Protein AF-A0A382MYW4-F1 (afdb_monomer_lite)

Secondary structure (DSSP, 8-state):
-HHHHHHTT------S--S--TT--HHHHHHHHHHHHHH-TT------SSSSHHHHHHHHTSTT--------

Organism: NCBI:txid408172

InterPro domains:
  IPR003500 Sugar-phosphate isomerase, RpiB/LacA/LacB family [PF02502] (3-71)
  IPR036569 Sugar-phosphate isomerase, RpiB/LacA/LacB superfamily [G3DSA:3.40.1400.10] (1-72)
  IPR036569 Sugar-phosphate isomerase, RpiB/LacA/LacB superfamily [SSF89623] (3-72)

Foldseek 3Di:
DQVVVVVVVDDDDQQDPPDDDPPDDQLSSLVVQLVVCQVPVPDDDDGDDDQCPVSQVSSVVDPNDHDDGDDD

Structure (mmCIF, N/CA/C/O backbone):
data_AF-A0A382MYW4-F1
#
_entry.id   AF-A0A382MYW4-F1
#
loop_
_atom_site.group_PDB
_atom_site.id
_atom_site.type_symbol
_atom_site.label_atom_id
_atom_site.label_alt_id
_atom_site.label_comp_id
_atom_site.label_asym_id
_atom_site.label_entity_id
_atom_site.label_seq_id
_atom_site.pdbx_PDB_ins_code
_atom_site.Cartn_x
_atom_site.Cartn_y
_atom_site.Cartn_z
_atom_site.occupancy
_atom_site.B_iso_or_equiv
_atom_site.auth_seq_id
_atom_site.auth_comp_id
_atom_site.auth_asym_id
_atom_site.auth_atom_id
_atom_site.pdbx_PDB_model_num
ATOM 1 N N . MET A 1 1 ? -6.378 -9.796 -10.634 1.00 85.50 1 MET A N 1
ATOM 2 C CA . MET A 1 1 ? -6.699 -9.776 -9.186 1.00 85.50 1 MET A CA 1
ATOM 3 C C . MET A 1 1 ? -8.033 -9.103 -8.894 1.00 85.50 1 MET A C 1
ATOM 5 O O . MET A 1 1 ? -8.842 -9.715 -8.211 1.00 85.50 1 MET A O 1
ATOM 9 N N . GLY A 1 2 ? -8.282 -7.893 -9.415 1.00 89.62 2 GLY A N 1
ATOM 10 C CA . GLY A 1 2 ? -9.543 -7.178 -9.182 1.00 89.62 2 GLY A CA 1
ATOM 11 C C . GLY A 1 2 ? -10.791 -8.010 -9.490 1.00 89.62 2 GLY A C 1
ATOM 12 O O . GLY A 1 2 ? -11.672 -8.098 -8.645 1.00 89.62 2 GLY A O 1
ATOM 13 N N . ASP A 1 3 ? -10.838 -8.692 -10.637 1.00 94.38 3 ASP A N 1
ATOM 14 C CA . ASP A 1 3 ? -12.013 -9.499 -11.003 1.00 94.38 3 ASP A CA 1
ATOM 15 C C . ASP A 1 3 ? -12.198 -10.731 -10.112 1.00 94.38 3 ASP A C 1
ATOM 17 O O . ASP A 1 3 ? -13.302 -10.984 -9.656 1.00 94.38 3 ASP A O 1
ATOM 21 N N . HIS A 1 4 ? -11.113 -11.404 -9.720 1.00 96.06 4 HIS A N 1
ATOM 22 C CA . HIS A 1 4 ? -11.187 -12.515 -8.767 1.00 96.06 4 HIS A CA 1
ATOM 23 C C . HIS A 1 4 ? -11.788 -12.093 -7.413 1.00 96.06 4 HIS A C 1
ATOM 25 O O . HIS A 1 4 ? -12.592 -12.813 -6.832 1.00 96.06 4 HIS A O 1
ATOM 31 N N . LEU A 1 5 ? -11.435 -10.905 -6.911 1.00 96.44 5 LEU A N 1
ATOM 32 C CA . LEU A 1 5 ? -12.023 -10.370 -5.678 1.00 96.44 5 LEU A CA 1
ATOM 33 C C . LEU A 1 5 ? -13.507 -10.014 -5.854 1.00 96.44 5 LEU A C 1
ATOM 35 O O . LEU A 1 5 ? -14.291 -10.224 -4.928 1.00 96.44 5 LEU A O 1
ATOM 39 N N . LYS A 1 6 ? -13.898 -9.507 -7.031 1.00 96.50 6 LYS A N 1
ATOM 40 C CA . LYS A 1 6 ? -15.311 -9.260 -7.36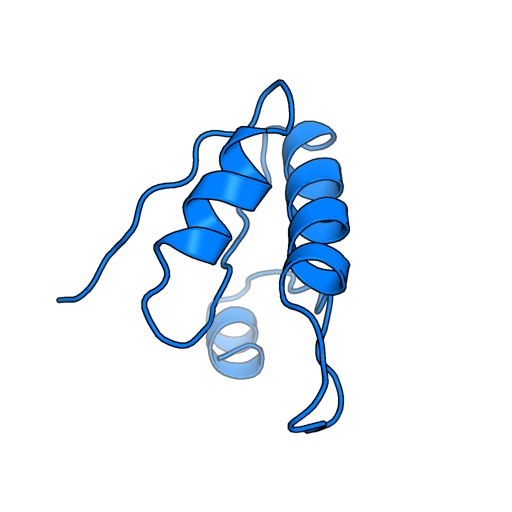0 1.00 96.50 6 LYS A CA 1
ATOM 41 C C . LYS A 1 6 ? -16.104 -10.567 -7.410 1.00 96.50 6 LYS A C 1
ATOM 43 O O . LYS A 1 6 ? -17.203 -10.606 -6.865 1.00 96.50 6 LYS A O 1
ATOM 48 N N . ASP A 1 7 ? -15.538 -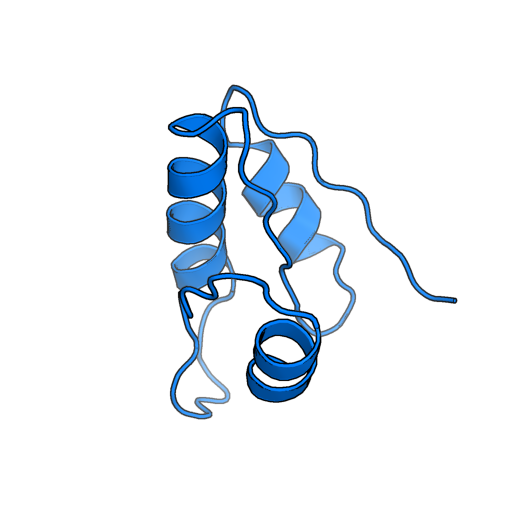11.633 -7.974 1.00 97.75 7 ASP A N 1
ATOM 49 C CA . ASP A 1 7 ? -16.167 -12.962 -8.021 1.00 97.75 7 ASP A CA 1
ATOM 50 C C . ASP A 1 7 ? -16.388 -13.548 -6.617 1.00 97.75 7 ASP A C 1
ATOM 52 O O . ASP A 1 7 ? -17.374 -14.242 -6.372 1.00 97.75 7 ASP A O 1
ATOM 56 N N . LEU A 1 8 ? -15.514 -13.214 -5.662 1.00 97.38 8 LEU A N 1
ATOM 57 C CA . LEU A 1 8 ? -15.675 -13.538 -4.238 1.00 97.38 8 LEU A CA 1
ATOM 58 C C . LEU A 1 8 ? -16.680 -12.623 -3.504 1.00 97.38 8 LEU A C 1
ATOM 60 O O . LEU A 1 8 ? -16.889 -12.777 -2.300 1.00 97.38 8 LEU A O 1
ATOM 64 N N . GLY A 1 9 ? -17.315 -11.677 -4.203 1.00 97.62 9 GLY A N 1
ATOM 65 C CA . GLY A 1 9 ? -18.339 -10.780 -3.662 1.00 97.62 9 GLY A CA 1
ATOM 66 C C . GLY A 1 9 ? -17.800 -9.509 -3.001 1.00 97.62 9 GLY A C 1
ATOM 67 O O . GLY A 1 9 ? -18.545 -8.824 -2.296 1.00 97.62 9 GLY A O 1
ATOM 68 N N . HIS A 1 10 ? -16.524 -9.167 -3.198 1.00 97.06 10 HIS A N 1
ATOM 69 C CA . HIS A 1 10 ? -15.954 -7.935 -2.654 1.00 97.06 10 HIS A CA 1
ATOM 70 C C . HIS A 1 10 ? -16.194 -6.733 -3.575 1.00 97.06 10 HIS A C 1
ATOM 72 O O . HIS A 1 10 ? -16.034 -6.808 -4.792 1.00 97.06 10 HIS A O 1
ATOM 78 N N . ALA A 1 11 ? -16.504 -5.579 -2.977 1.00 96.44 11 ALA A N 1
ATOM 79 C CA . ALA A 1 11 ? -16.418 -4.299 -3.669 1.00 96.44 11 ALA A CA 1
ATOM 80 C C . ALA A 1 11 ? -14.941 -3.909 -3.814 1.00 96.44 11 ALA A C 1
ATOM 82 O O . ALA A 1 11 ? -14.223 -3.812 -2.818 1.00 96.44 11 ALA A O 1
ATOM 83 N N . VAL A 1 12 ? -14.496 -3.697 -5.053 1.00 96.31 12 VAL A N 1
ATOM 84 C CA . VAL A 1 12 ? -13.099 -3.388 -5.379 1.00 96.31 12 VAL A CA 1
ATOM 85 C C . VAL A 1 12 ? -13.015 -1.991 -5.975 1.00 96.31 12 VAL A C 1
ATOM 87 O O . VAL A 1 12 ? -13.722 -1.679 -6.931 1.00 96.31 12 VAL A O 1
ATOM 90 N N . GLU A 1 13 ? -12.119 -1.177 -5.428 1.00 95.44 13 GLU A N 1
ATOM 91 C CA . GLU A 1 13 ? -11.733 0.119 -5.977 1.00 95.44 13 GLU A CA 1
ATOM 92 C C . GLU A 1 13 ? -10.259 0.056 -6.381 1.00 95.44 13 GLU A C 1
ATOM 94 O O . GLU A 1 13 ? -9.392 -0.170 -5.535 1.00 95.44 13 GLU A O 1
ATOM 99 N N . ASP A 1 14 ? -9.981 0.248 -7.669 1.00 95.19 14 ASP A N 1
ATOM 100 C CA . ASP A 1 14 ? -8.615 0.315 -8.181 1.00 95.19 14 ASP A CA 1
ATOM 101 C C . ASP A 1 14 ? -8.048 1.727 -7.966 1.00 95.19 14 ASP A C 1
ATOM 103 O O . ASP A 1 14 ? -8.671 2.725 -8.336 1.00 95.19 14 ASP A O 1
ATOM 107 N N . CYS A 1 15 ? -6.890 1.816 -7.315 1.00 94.94 15 CYS A N 1
ATOM 108 C CA . CYS A 1 15 ? -6.198 3.080 -7.045 1.00 94.94 15 CYS A CA 1
ATOM 109 C C . CYS A 1 15 ? -4.994 3.302 -7.974 1.00 94.94 15 CYS A C 1
ATOM 111 O O . CYS A 1 15 ? -4.248 4.259 -7.760 1.00 94.94 15 CYS A O 1
ATOM 113 N N . GLY A 1 16 ? -4.833 2.453 -8.991 1.00 93.75 16 GLY A N 1
ATOM 114 C CA . GLY A 1 16 ? -3.741 2.484 -9.951 1.00 9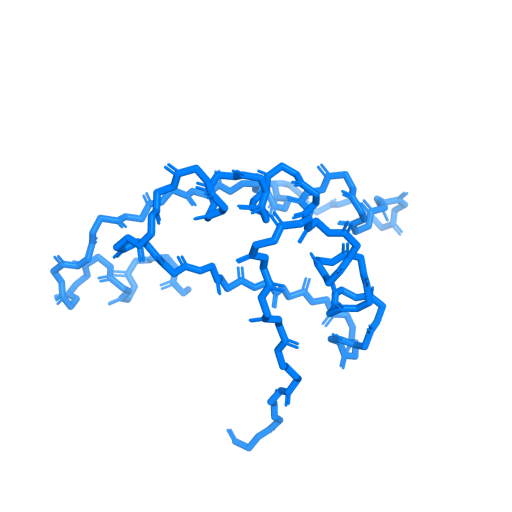3.75 16 GLY A CA 1
ATOM 115 C C . GLY A 1 16 ? -2.540 1.609 -9.556 1.00 93.75 16 GLY A C 1
ATOM 116 O O . GLY A 1 16 ? -2.515 1.010 -8.481 1.00 93.75 16 GLY A O 1
ATOM 117 N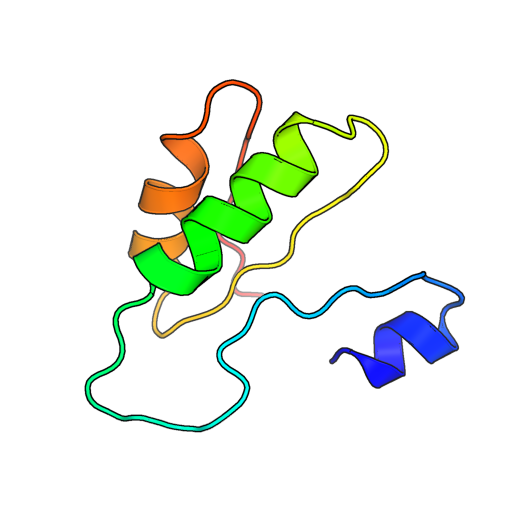 N . ALA A 1 17 ? -1.515 1.536 -10.408 1.00 94.25 17 ALA A N 1
ATOM 118 C CA . ALA A 1 17 ? -1.452 2.150 -11.741 1.00 94.25 17 ALA A CA 1
ATOM 119 C C . ALA A 1 17 ? -2.433 1.483 -12.730 1.00 94.25 17 ALA A C 1
ATOM 121 O O . ALA A 1 17 ? -2.603 0.267 -12.716 1.00 94.25 17 ALA A O 1
ATOM 122 N N . LEU A 1 18 ? -3.119 2.281 -13.560 1.00 92.94 18 LEU A N 1
ATOM 123 C CA . LEU A 1 18 ? -4.111 1.775 -14.531 1.00 92.94 18 LEU A CA 1
ATOM 124 C C . LEU A 1 18 ? -3.496 1.449 -15.896 1.00 92.94 18 LEU A C 1
ATOM 126 O O . LEU A 1 18 ? -4.090 0.732 -16.698 1.00 92.94 18 LEU A O 1
ATOM 130 N N . GLU A 1 19 ? -2.307 1.983 -16.147 1.00 93.75 19 GLU A N 1
ATOM 131 C CA . GLU A 1 19 ? -1.514 1.766 -17.345 1.00 93.75 19 GLU A CA 1
ATOM 132 C C . GLU A 1 19 ? -0.079 1.467 -16.916 1.00 93.75 19 GLU A C 1
ATOM 134 O O . GLU A 1 19 ? 0.345 1.859 -15.831 1.00 93.75 19 GLU A O 1
ATOM 139 N N . MET A 1 20 ? 0.657 0.739 -17.752 1.00 92.38 20 MET A N 1
ATOM 140 C CA . MET A 1 20 ? 2.042 0.391 -17.465 1.00 92.38 20 MET A CA 1
ATOM 141 C C . MET A 1 20 ? 2.963 1.532 -17.8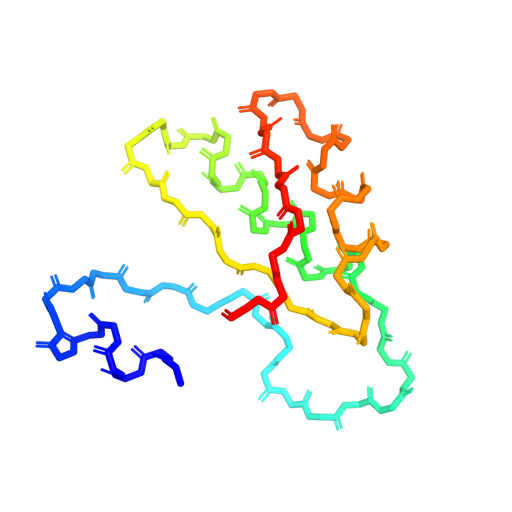96 1.00 92.38 20 MET A C 1
ATOM 143 O O . MET A 1 20 ? 3.147 1.747 -19.095 1.00 92.38 20 MET A O 1
ATOM 147 N N . ASP A 1 21 ? 3.582 2.204 -16.928 1.00 95.94 21 ASP A N 1
ATOM 148 C CA . ASP A 1 21 ? 4.638 3.188 -17.158 1.00 95.94 21 ASP A CA 1
ATOM 149 C C . ASP A 1 21 ? 5.909 2.761 -16.400 1.00 95.94 21 ASP A C 1
ATOM 151 O O . ASP A 1 21 ? 5.922 2.757 -15.173 1.00 95.94 21 ASP A O 1
ATOM 155 N N . PRO A 1 22 ? 7.000 2.389 -17.097 1.00 93.31 22 PRO A N 1
ATOM 156 C CA . PRO A 1 22 ? 8.257 1.998 -16.455 1.00 93.31 22 PRO A CA 1
ATOM 157 C C . PRO A 1 22 ? 8.908 3.081 -15.583 1.00 93.31 22 PRO A C 1
ATOM 159 O O . PRO A 1 22 ? 9.875 2.777 -14.881 1.00 93.31 22 PRO A O 1
ATOM 162 N N . LEU A 1 23 ? 8.459 4.332 -15.698 1.00 95.25 23 LEU A N 1
ATOM 163 C CA . LEU A 1 23 ? 8.959 5.476 -14.943 1.00 95.25 23 LEU A CA 1
ATOM 164 C C . LEU A 1 23 ? 7.994 5.921 -13.837 1.00 95.25 23 LEU A C 1
ATOM 166 O O . LEU A 1 23 ? 8.235 6.968 -13.237 1.00 95.25 23 LEU A O 1
ATOM 170 N N . ASP A 1 24 ? 6.916 5.175 -13.582 1.00 95.12 24 ASP A N 1
ATOM 171 C CA . ASP A 1 24 ? 5.991 5.515 -12.510 1.00 95.12 24 ASP A CA 1
ATOM 172 C C . ASP A 1 24 ? 6.581 5.304 -11.107 1.00 95.12 24 ASP A C 1
ATOM 174 O O . ASP A 1 24 ? 7.515 4.533 -10.870 1.00 95.12 24 ASP A O 1
ATOM 178 N N . ASP A 1 25 ? 6.022 6.049 -10.156 1.00 95.94 25 ASP A N 1
ATOM 179 C CA . ASP A 1 25 ? 6.467 6.074 -8.773 1.00 95.94 25 ASP A CA 1
ATOM 180 C C . ASP A 1 25 ? 5.389 5.455 -7.870 1.00 95.94 25 ASP A C 1
ATOM 182 O O . ASP A 1 25 ? 4.306 6.007 -7.666 1.00 95.94 25 ASP A O 1
ATOM 186 N N . TYR A 1 26 ? 5.700 4.316 -7.239 1.00 95.25 26 TYR A N 1
ATOM 187 C CA . TYR A 1 26 ? 4.760 3.596 -6.365 1.00 95.25 26 TYR A CA 1
ATOM 188 C C . TYR A 1 26 ? 4.075 4.446 -5.267 1.00 95.25 26 TYR A C 1
ATOM 190 O O . TYR A 1 26 ? 2.916 4.150 -4.938 1.00 95.25 26 TYR A O 1
ATOM 198 N N . PRO A 1 27 ? 4.700 5.482 -4.652 1.00 96.75 27 PRO A N 1
ATOM 199 C CA . PRO A 1 27 ? 4.025 6.290 -3.640 1.00 96.75 27 PRO A CA 1
ATOM 200 C C . PRO A 1 27 ? 2.774 7.002 -4.162 1.00 96.75 27 PRO A C 1
ATOM 202 O O . PRO A 1 27 ? 1.842 7.201 -3.373 1.00 96.75 27 PRO A O 1
ATOM 205 N N . ASP A 1 28 ? 2.722 7.334 -5.455 1.00 96.44 28 ASP A N 1
ATOM 206 C CA . ASP A 1 28 ? 1.609 8.071 -6.063 1.00 96.44 28 ASP A CA 1
ATOM 207 C C . ASP A 1 28 ? 0.307 7.270 -6.050 1.00 96.44 28 ASP A C 1
ATOM 209 O O . ASP A 1 28 ? -0.772 7.846 -5.908 1.00 96.44 28 ASP A O 1
ATOM 213 N N . PHE A 1 29 ? 0.393 5.940 -6.075 1.00 96.75 29 PHE A N 1
ATOM 214 C CA . PHE A 1 29 ? -0.765 5.043 -6.003 1.00 96.75 29 PHE A CA 1
ATOM 215 C C . PHE A 1 29 ? -1.022 4.553 -4.572 1.00 96.75 29 PHE A C 1
ATOM 217 O O . PHE A 1 29 ? -2.164 4.466 -4.101 1.00 96.75 29 PHE A O 1
ATOM 224 N N . ILE A 1 30 ? 0.051 4.295 -3.821 1.00 98.00 30 ILE A N 1
ATOM 225 C CA . ILE A 1 30 ? -0.028 3.690 -2.488 1.00 98.00 30 ILE A CA 1
ATOM 226 C C . ILE A 1 30 ? -0.523 4.671 -1.433 1.00 98.00 30 ILE A C 1
ATOM 228 O O . ILE A 1 30 ? -1.331 4.296 -0.578 1.00 98.00 30 ILE A O 1
ATOM 232 N N . ILE A 1 31 ? -0.081 5.930 -1.473 1.00 97.75 31 ILE A N 1
ATOM 233 C CA . ILE A 1 31 ? -0.499 6.932 -0.486 1.00 97.75 31 ILE A CA 1
ATOM 234 C C . ILE A 1 31 ? -2.011 7.206 -0.578 1.00 97.75 31 ILE A C 1
ATOM 236 O O . ILE A 1 31 ? -2.667 7.218 0.473 1.00 97.75 31 ILE A O 1
ATOM 240 N N . PRO A 1 32 ? -2.612 7.408 -1.769 1.00 97.25 32 PRO A N 1
ATOM 241 C CA . PRO A 1 32 ? -4.063 7.511 -1.902 1.00 97.25 32 PRO A CA 1
ATOM 242 C C . PRO A 1 32 ? -4.814 6.275 -1.397 1.00 97.25 32 PRO A C 1
ATOM 244 O O . PRO A 1 32 ? -5.764 6.437 -0.625 1.00 97.25 32 PRO A O 1
ATOM 247 N N . ALA A 1 33 ? -4.374 5.063 -1.756 1.00 97.62 33 ALA A N 1
ATOM 248 C CA . ALA A 1 33 ? -4.992 3.819 -1.290 1.00 97.62 33 ALA A CA 1
ATOM 249 C C . ALA A 1 33 ? -4.947 3.699 0.244 1.00 97.62 33 ALA A C 1
ATOM 251 O O . ALA A 1 33 ? -5.973 3.498 0.898 1.00 97.62 33 ALA A O 1
ATOM 252 N N . ALA A 1 34 ? -3.779 3.933 0.846 1.00 98.19 34 ALA A N 1
ATOM 253 C CA . ALA A 1 34 ? -3.589 3.907 2.293 1.00 98.19 34 ALA A CA 1
ATOM 254 C C . ALA A 1 34 ? -4.454 4.961 3.013 1.00 98.19 34 ALA A C 1
ATOM 256 O O . ALA A 1 34 ? -5.050 4.674 4.053 1.00 98.19 34 ALA A O 1
ATOM 257 N N . LYS A 1 35 ? -4.607 6.167 2.446 1.00 98.06 35 LYS A N 1
ATOM 258 C CA . LYS A 1 35 ? -5.517 7.198 2.984 1.00 98.06 35 LYS A CA 1
ATOM 259 C C . LYS A 1 35 ? -6.986 6.770 2.936 1.00 98.06 35 LYS A C 1
ATOM 261 O O . LYS A 1 35 ? -7.721 7.094 3.869 1.00 98.06 35 LYS A O 1
ATOM 266 N N . LYS A 1 36 ? -7.430 6.074 1.885 1.00 97.69 36 LYS A N 1
ATOM 267 C CA . LYS A 1 36 ? -8.803 5.539 1.802 1.00 97.69 36 LYS A CA 1
ATOM 268 C C . LYS A 1 36 ? -9.034 4.463 2.863 1.00 97.69 36 LYS A C 1
ATOM 270 O O . LYS A 1 36 ? -10.023 4.549 3.590 1.00 97.69 36 LYS A O 1
ATOM 275 N N . VAL A 1 37 ? -8.074 3.552 3.039 1.00 97.88 37 VAL A N 1
ATOM 276 C CA . VAL A 1 37 ? -8.114 2.532 4.101 1.00 97.88 37 VAL A CA 1
ATOM 277 C C . VAL A 1 37 ? -8.180 3.169 5.487 1.00 97.88 37 VAL A C 1
ATOM 279 O O . VAL A 1 37 ? -9.035 2.813 6.291 1.00 97.88 37 VAL A O 1
ATOM 282 N N . ALA A 1 38 ? -7.345 4.175 5.757 1.00 98.06 38 ALA A N 1
ATOM 283 C CA . ALA A 1 38 ? -7.355 4.882 7.038 1.00 98.06 38 ALA A CA 1
ATOM 284 C C . ALA A 1 38 ? -8.702 5.565 7.345 1.00 98.06 38 ALA A C 1
ATOM 286 O O . ALA A 1 38 ? -9.095 5.659 8.508 1.00 98.06 38 ALA A O 1
ATOM 287 N N . LYS A 1 39 ? -9.410 6.054 6.317 1.00 97.94 39 LYS A N 1
ATOM 288 C CA . LYS A 1 39 ? -10.720 6.712 6.459 1.00 97.94 39 LYS A CA 1
ATOM 289 C C . LYS A 1 39 ? -11.874 5.729 6.648 1.00 97.94 39 LYS A C 1
ATOM 291 O O . LYS A 1 39 ? -12.899 6.123 7.197 1.00 97.94 39 LYS A O 1
ATOM 296 N N . ASN A 1 40 ? -11.727 4.483 6.201 1.00 96.56 40 ASN A N 1
ATOM 297 C CA . ASN A 1 40 ? -12.747 3.450 6.332 1.00 96.56 40 ASN A CA 1
ATOM 298 C C . ASN A 1 40 ? -12.185 2.240 7.101 1.00 96.56 40 ASN A C 1
ATOM 300 O O . ASN A 1 40 ? -11.640 1.326 6.480 1.00 96.56 40 ASN A O 1
ATOM 304 N N . PRO A 1 41 ? -12.362 2.188 8.436 1.00 91.12 41 PRO A N 1
ATOM 305 C CA . PRO A 1 41 ? -11.819 1.123 9.284 1.00 91.12 41 PRO A CA 1
ATOM 306 C C . PRO A 1 41 ? -12.266 -0.300 8.919 1.00 91.12 41 PRO A C 1
ATOM 308 O O . PRO A 1 41 ? -11.614 -1.259 9.322 1.00 91.12 41 PRO A O 1
ATOM 311 N N . ASN A 1 42 ? -13.364 -0.444 8.169 1.00 95.19 42 ASN A N 1
ATOM 312 C CA . ASN A 1 42 ? -13.885 -1.739 7.727 1.00 95.19 42 ASN A CA 1
ATOM 313 C C . ASN A 1 42 ? -13.338 -2.172 6.356 1.00 95.19 42 ASN A C 1
ATOM 315 O O . ASN A 1 42 ? -13.667 -3.256 5.878 1.00 95.19 42 ASN A O 1
ATOM 319 N N . SER A 1 43 ? -12.528 -1.334 5.708 1.00 97.25 43 SER A N 1
ATOM 320 C CA . SER A 1 43 ? -11.902 -1.641 4.423 1.00 97.25 43 SER A CA 1
ATOM 321 C C . SER A 1 43 ? -10.522 -2.280 4.592 1.00 97.25 43 SER A C 1
ATOM 323 O O . SER A 1 43 ? -9.896 -2.212 5.652 1.00 97.25 43 SER A O 1
ATOM 325 N N . ARG A 1 44 ? -10.036 -2.911 3.522 1.00 97.25 44 ARG A N 1
ATOM 326 C CA . ARG A 1 44 ? -8.675 -3.447 3.420 1.00 97.25 44 ARG A CA 1
ATOM 327 C C . ARG A 1 44 ? -8.034 -2.925 2.142 1.00 97.25 44 ARG A C 1
ATOM 329 O O . ARG A 1 44 ? -8.729 -2.724 1.152 1.00 97.25 44 ARG A O 1
ATOM 336 N N . GLY A 1 45 ? -6.721 -2.717 2.184 1.00 97.00 45 GLY A N 1
ATOM 337 C CA . GLY A 1 45 ? -5.921 -2.330 1.026 1.00 97.00 45 GLY A CA 1
ATOM 338 C C . GLY A 1 45 ? -4.956 -3.440 0.645 1.00 97.00 45 GLY A C 1
ATOM 339 O O . GLY A 1 45 ? -4.400 -4.102 1.521 1.00 97.00 45 GLY A O 1
ATOM 340 N N . ILE A 1 46 ? -4.760 -3.616 -0.656 1.00 96.94 46 ILE A N 1
ATOM 341 C CA . ILE A 1 46 ? -3.734 -4.481 -1.233 1.00 96.94 46 ILE A CA 1
ATOM 342 C C . ILE A 1 46 ? -2.875 -3.571 -2.100 1.00 96.94 46 ILE A C 1
ATOM 344 O O . ILE A 1 46 ? -3.400 -2.839 -2.934 1.00 96.94 46 ILE A O 1
ATOM 348 N N . ILE A 1 47 ? -1.574 -3.571 -1.839 1.00 96.88 47 ILE A N 1
ATOM 349 C CA . ILE A 1 47 ? -0.584 -2.756 -2.544 1.00 96.88 47 ILE A CA 1
ATOM 350 C C . ILE A 1 47 ? 0.464 -3.695 -3.123 1.00 96.88 47 ILE A C 1
ATOM 352 O O . ILE A 1 47 ? 0.797 -4.704 -2.502 1.00 96.88 47 ILE A O 1
ATOM 356 N N . MET A 1 48 ? 0.945 -3.385 -4.320 1.00 94.88 48 MET A N 1
ATOM 357 C CA . MET A 1 48 ? 1.852 -4.244 -5.073 1.00 94.88 48 MET A CA 1
ATOM 358 C C . MET A 1 48 ? 2.963 -3.406 -5.692 1.00 94.88 48 MET A C 1
ATOM 360 O O . MET A 1 48 ? 2.779 -2.225 -5.971 1.00 94.88 48 MET A O 1
ATOM 364 N N . GLY A 1 49 ? 4.101 -4.050 -5.906 1.00 94.00 49 GLY A N 1
ATOM 365 C CA . GLY A 1 49 ? 5.262 -3.513 -6.598 1.00 94.00 49 GLY A CA 1
ATOM 366 C C . GLY A 1 49 ? 6.374 -4.558 -6.586 1.00 94.00 49 GLY A C 1
ATOM 367 O O . GLY A 1 49 ? 6.107 -5.729 -6.311 1.00 94.00 49 GLY A O 1
ATOM 368 N N . GLY A 1 50 ? 7.612 -4.170 -6.893 1.00 94.25 50 GLY A N 1
ATOM 369 C CA . GLY A 1 50 ? 8.685 -5.138 -7.151 1.00 94.25 50 GLY A CA 1
ATOM 370 C C . GLY A 1 50 ? 8.996 -6.058 -5.963 1.00 94.25 50 GLY A C 1
ATOM 371 O O . GLY A 1 50 ? 9.064 -7.272 -6.119 1.00 94.25 50 GLY A O 1
ATOM 372 N N . SER A 1 51 ? 9.173 -5.483 -4.767 1.00 96.06 51 SER A N 1
ATOM 373 C CA . SER A 1 51 ? 9.494 -6.241 -3.540 1.00 96.06 51 SER A CA 1
ATOM 374 C C . SER A 1 51 ? 8.429 -6.143 -2.449 1.00 96.06 51 SER A C 1
ATOM 376 O O . SER A 1 51 ? 8.519 -6.854 -1.449 1.00 96.06 51 SER A O 1
ATOM 378 N N . GLY A 1 52 ? 7.479 -5.216 -2.572 1.00 96.81 52 GLY A N 1
ATOM 379 C CA . GLY A 1 52 ? 6.506 -4.892 -1.527 1.00 96.81 52 GLY A CA 1
ATOM 380 C C . GLY A 1 52 ? 7.080 -4.109 -0.333 1.00 96.81 52 GLY A C 1
ATOM 381 O O . GLY A 1 52 ? 6.312 -3.617 0.494 1.00 96.81 52 GLY A O 1
ATOM 382 N N . GLN A 1 53 ? 8.406 -3.971 -0.212 1.00 97.88 53 GLN A N 1
ATOM 383 C CA . GLN A 1 53 ? 9.045 -3.309 0.929 1.00 97.88 53 GLN A CA 1
ATOM 384 C C . GLN A 1 53 ? 8.863 -1.789 0.894 1.00 97.88 53 GLN A C 1
ATOM 386 O O . GLN A 1 53 ? 8.425 -1.198 1.883 1.00 97.88 53 GLN A O 1
ATOM 391 N N . GLY A 1 54 ? 9.175 -1.144 -0.236 1.00 97.62 54 GLY A N 1
ATOM 392 C CA . GLY A 1 54 ? 9.005 0.307 -0.396 1.00 97.62 54 GLY A CA 1
ATOM 393 C C . GLY A 1 54 ? 7.535 0.706 -0.289 1.00 97.62 54 GLY A C 1
ATOM 394 O O . GLY A 1 54 ? 7.174 1.687 0.362 1.00 97.62 54 GLY A O 1
ATOM 395 N N . GLU A 1 55 ? 6.681 -0.150 -0.827 1.00 98.06 55 GLU A N 1
ATOM 396 C CA . GLU A 1 55 ? 5.235 -0.064 -0.828 1.00 98.06 55 GLU A CA 1
ATOM 397 C C . GLU A 1 55 ? 4.683 -0.094 0.604 1.00 98.06 55 GLU A C 1
ATOM 399 O O . GLU A 1 55 ? 3.959 0.816 1.027 1.00 98.06 55 GLU A O 1
ATOM 404 N N . ALA A 1 56 ? 5.091 -1.085 1.401 1.00 98.38 56 ALA A N 1
ATOM 405 C CA . ALA A 1 56 ? 4.718 -1.164 2.808 1.00 98.38 56 ALA A CA 1
ATOM 406 C C . ALA A 1 56 ? 5.283 0.007 3.625 1.00 98.38 56 ALA A C 1
ATOM 408 O O . ALA A 1 56 ? 4.583 0.527 4.500 1.00 98.38 56 ALA A O 1
ATOM 409 N N . ILE A 1 57 ? 6.509 0.465 3.345 1.00 98.25 57 ILE A N 1
ATOM 410 C CA . ILE A 1 57 ? 7.085 1.653 3.993 1.00 98.25 57 ILE A CA 1
ATOM 411 C C . ILE A 1 57 ? 6.218 2.884 3.710 1.00 98.25 57 ILE A C 1
ATOM 413 O O . ILE A 1 57 ? 5.877 3.597 4.656 1.00 98.25 57 ILE A O 1
ATOM 417 N N . ALA A 1 58 ? 5.831 3.125 2.454 1.00 98.31 58 ALA A N 1
ATOM 418 C CA . ALA A 1 58 ? 4.995 4.262 2.071 1.00 98.31 58 ALA A CA 1
ATOM 419 C C . ALA A 1 58 ? 3.605 4.200 2.721 1.00 98.31 58 ALA A C 1
ATOM 421 O O . ALA A 1 58 ? 3.161 5.184 3.319 1.00 98.31 58 ALA A O 1
ATOM 422 N N . ALA A 1 59 ? 2.946 3.039 2.691 1.00 98.50 59 ALA A N 1
ATOM 423 C CA . ALA A 1 59 ? 1.637 2.858 3.316 1.00 98.50 59 ALA A CA 1
ATOM 424 C C . ALA A 1 59 ? 1.677 3.091 4.836 1.00 98.50 59 ALA A C 1
ATOM 426 O O . ALA A 1 59 ? 0.811 3.778 5.383 1.00 98.50 59 ALA A O 1
ATOM 427 N N . ASN A 1 60 ? 2.712 2.591 5.518 1.00 98.50 60 ASN A N 1
ATOM 428 C CA . ASN A 1 60 ? 2.879 2.749 6.966 1.00 98.50 60 ASN A CA 1
ATOM 429 C C . ASN A 1 60 ? 3.193 4.192 7.407 1.00 98.50 60 ASN A C 1
ATOM 431 O O . ASN A 1 60 ? 3.119 4.492 8.600 1.00 98.50 60 ASN A O 1
ATOM 435 N N . ARG A 1 61 ? 3.498 5.120 6.485 1.00 98.31 61 ARG A N 1
ATOM 436 C CA . ARG A 1 61 ? 3.566 6.559 6.812 1.00 98.31 61 ARG A CA 1
ATOM 437 C C . ARG A 1 61 ? 2.189 7.177 7.053 1.00 98.31 61 ARG A C 1
ATOM 439 O O . ARG A 1 61 ? 2.109 8.271 7.613 1.00 98.31 61 ARG A O 1
ATOM 446 N N . ILE A 1 62 ? 1.108 6.504 6.660 1.00 98.31 62 ILE A N 1
ATOM 447 C CA . ILE A 1 62 ? -0.252 7.001 6.853 1.00 98.31 62 ILE A CA 1
ATOM 448 C C . ILE A 1 62 ? -0.760 6.604 8.240 1.00 98.31 62 ILE A C 1
ATOM 450 O O . ILE A 1 62 ? -0.891 5.429 8.578 1.00 98.31 62 ILE A O 1
ATOM 454 N N . LYS A 1 63 ? -1.090 7.609 9.059 1.00 97.94 63 LYS A N 1
ATOM 455 C CA . LYS A 1 63 ? -1.652 7.394 10.398 1.00 97.94 63 LYS A CA 1
ATOM 456 C C . LYS A 1 63 ? -2.921 6.540 10.313 1.00 97.94 63 LYS A C 1
ATOM 458 O O . LYS A 1 63 ? -3.850 6.879 9.587 1.00 97.94 63 LYS A O 1
ATOM 463 N N . GLY A 1 64 ? -2.966 5.474 11.110 1.00 96.44 64 GLY A N 1
ATOM 464 C CA . GLY A 1 64 ? -4.088 4.532 11.145 1.00 96.44 64 GLY A CA 1
ATOM 465 C C . GLY A 1 64 ? -3.931 3.331 10.210 1.00 96.44 64 GLY A C 1
ATOM 466 O O . GLY A 1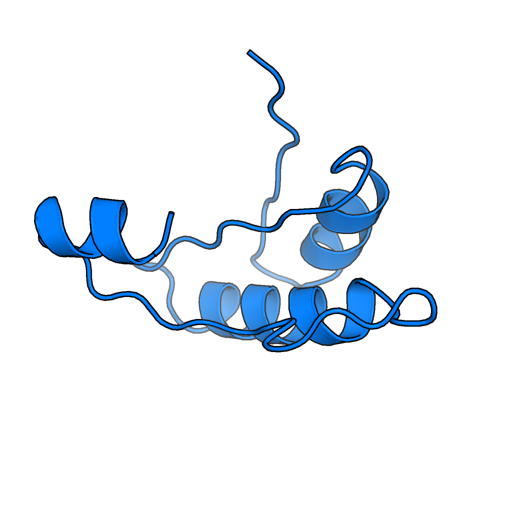 64 ? -4.743 2.413 10.291 1.00 96.44 64 GLY A O 1
ATOM 467 N N . VAL A 1 65 ? -2.879 3.288 9.387 1.00 98.38 65 VAL A N 1
ATOM 468 C CA . VAL A 1 65 ? -2.570 2.153 8.508 1.00 98.38 65 VAL A CA 1
ATOM 469 C C . VAL A 1 65 ? -1.521 1.253 9.151 1.00 98.38 65 VAL A C 1
ATOM 471 O O . VAL A 1 65 ? -0.592 1.723 9.805 1.00 98.38 65 VAL A O 1
ATOM 474 N N . ARG A 1 66 ? -1.691 -0.057 8.963 1.00 98.00 66 ARG A N 1
ATOM 475 C CA . ARG A 1 66 ? -0.677 -1.077 9.240 1.00 98.00 66 ARG A CA 1
ATOM 476 C C . ARG A 1 66 ? -0.570 -1.971 8.012 1.00 98.00 66 ARG A C 1
ATOM 478 O O . ARG A 1 66 ? -1.493 -2.734 7.737 1.00 98.00 66 ARG A O 1
ATOM 485 N N . ALA A 1 67 ? 0.526 -1.841 7.281 1.00 98.12 67 ALA A N 1
ATOM 486 C CA . ALA A 1 67 ? 0.841 -2.646 6.111 1.00 98.12 67 ALA A CA 1
ATOM 487 C C . ALA A 1 67 ? 1.949 -3.647 6.452 1.00 98.12 67 ALA A C 1
ATOM 489 O O . ALA A 1 67 ? 2.919 -3.305 7.132 1.00 98.12 67 ALA A O 1
ATOM 490 N N . VAL A 1 68 ? 1.791 -4.874 5.967 1.00 97.81 68 VAL A N 1
ATOM 491 C CA . VAL A 1 68 ? 2.766 -5.963 6.083 1.00 97.81 68 VAL A CA 1
ATOM 492 C C . VAL A 1 68 ? 3.138 -6.438 4.687 1.00 97.81 68 VAL A C 1
ATOM 494 O O . VAL A 1 68 ? 2.336 -6.311 3.762 1.00 97.81 68 VAL A O 1
ATOM 497 N N . VAL A 1 69 ? 4.343 -6.983 4.547 1.00 97.75 69 VAL A N 1
ATOM 498 C CA . VAL A 1 69 ? 4.801 -7.600 3.301 1.00 97.75 69 VAL A CA 1
ATOM 499 C C . VAL A 1 69 ? 4.575 -9.107 3.388 1.00 97.75 69 VAL A C 1
ATOM 501 O O . VAL A 1 69 ? 4.816 -9.700 4.439 1.00 97.75 69 VAL A O 1
ATOM 504 N N . PHE A 1 70 ? 4.088 -9.709 2.306 1.00 95.31 70 PHE A N 1
ATOM 505 C CA . PHE A 1 70 ? 3.748 -11.128 2.221 1.00 95.31 70 PHE A CA 1
ATOM 506 C C . PHE A 1 70 ? 4.254 -11.701 0.889 1.00 95.31 70 PHE A C 1
ATOM 508 O O . PHE A 1 70 ? 4.126 -11.029 -0.134 1.00 95.31 70 PHE A O 1
ATOM 515 N N . TYR A 1 71 ? 4.843 -12.902 0.918 1.00 93.38 71 TYR A N 1
ATOM 516 C CA . TYR A 1 71 ? 5.573 -13.494 -0.216 1.00 93.38 71 TYR A CA 1
ATOM 517 C C . TYR A 1 71 ? 5.179 -14.933 -0.576 1.00 93.38 71 TYR A C 1
ATOM 519 O O . TYR A 1 71 ? 5.597 -15.394 -1.635 1.00 93.38 71 TYR A O 1
ATOM 527 N N . ASP A 1 72 ? 4.439 -15.631 0.288 1.00 85.69 72 ASP A N 1
ATOM 528 C CA . ASP A 1 72 ? 4.184 -17.076 0.167 1.00 85.69 72 ASP A CA 1
ATOM 529 C C . ASP A 1 72 ? 2.917 -17.425 -0.630 1.00 85.69 72 ASP A C 1
ATOM 531 O O . ASP A 1 72 ? 1.946 -16.634 -0.610 1.00 85.69 72 ASP A O 1
#

Sequence (72 aa):
MGDHLKDLGHAVEDCGALEMDPLDDYPDFIIPAAKKVAKNPNSRGIIMGGSGQGEAIAANRIKGVRAVVFYD

pLDDT: mean 96.08, std 2.56, range [85.5, 98.5]

Radius of gyration: 12.27 Å; chains: 1; bounding box: 28×25×29 Å